Protein AF-A0A3D5SEA2-F1 (afdb_monomer)

pLDDT: mean 79.58, std 18.5, range [43.38, 98.19]

Foldseek 3Di:
DDDPPPPVVVVVVVVVVVVVVCVVVVVVVVVVVVPPPPCPVCCVVPVDDVVDPFWDADLPDQPDQTCPLQDHSVCCVPPQVADSGDQQRCPQPHGCNRQVVVVHRSNDHPPPRPPPD

Structure (mmCIF, N/CA/C/O backbone):
data_AF-A0A3D5SEA2-F1
#
_entry.id   AF-A0A3D5SEA2-F1
#
loop_
_atom_site.group_PDB
_atom_site.id
_atom_site.type_symbol
_atom_site.label_atom_id
_atom_site.label_alt_id
_atom_site.label_comp_id
_atom_site.label_asym_id
_atom_site.label_entity_id
_atom_site.label_seq_id
_atom_site.pdbx_PDB_ins_code
_atom_site.Cartn_x
_atom_site.Cartn_y
_atom_site.Cartn_z
_atom_site.occupancy
_atom_site.B_iso_or_equiv
_atom_site.auth_seq_id
_atom_site.auth_comp_id
_atom_site.auth_asym_id
_atom_site.auth_atom_id
_atom_site.pdbx_PDB_model_num
ATOM 1 N N . MET A 1 1 ? -23.540 -4.146 97.958 1.00 53.31 1 MET A N 1
ATOM 2 C CA . MET A 1 1 ? -22.838 -3.763 96.710 1.00 53.31 1 MET A CA 1
ATOM 3 C C . MET A 1 1 ? -23.858 -3.287 95.682 1.00 53.31 1 MET A C 1
ATOM 5 O O . MET A 1 1 ? -24.752 -4.049 95.344 1.00 53.31 1 MET A O 1
ATOM 9 N N . LYS A 1 2 ? -23.787 -2.025 95.231 1.00 50.16 2 LYS A N 1
ATOM 10 C CA . LYS A 1 2 ? -24.636 -1.495 94.147 1.00 50.16 2 LYS A CA 1
ATOM 11 C C . LYS A 1 2 ? -24.025 -1.918 92.812 1.00 50.16 2 LYS A C 1
ATOM 13 O O . LYS A 1 2 ? -22.940 -1.462 92.471 1.00 50.16 2 LYS A O 1
ATOM 18 N N . THR A 1 3 ? -24.700 -2.784 92.066 1.00 58.69 3 THR A N 1
ATOM 19 C CA . THR A 1 3 ? -24.302 -3.103 90.691 1.00 58.69 3 THR A CA 1
ATOM 20 C C . THR A 1 3 ? -24.464 -1.854 89.820 1.00 58.69 3 THR A C 1
ATOM 22 O O . THR A 1 3 ? -25.540 -1.242 89.858 1.00 58.69 3 THR A O 1
ATOM 25 N N . PRO A 1 4 ? -23.454 -1.448 89.033 1.00 58.88 4 PRO A N 1
ATOM 26 C CA . PRO A 1 4 ? -23.596 -0.305 88.146 1.00 58.88 4 PRO A CA 1
ATOM 27 C C . PRO A 1 4 ? -24.657 -0.630 87.091 1.00 58.88 4 PRO A C 1
ATOM 29 O O . PRO A 1 4 ? -24.544 -1.589 86.326 1.00 58.88 4 PRO A O 1
ATOM 32 N N . LYS A 1 5 ? -25.732 0.163 87.083 1.00 57.06 5 LYS A N 1
ATOM 33 C CA . LYS A 1 5 ? -26.845 0.059 86.137 1.00 57.06 5 LYS A CA 1
ATOM 34 C C . LYS A 1 5 ? -26.316 0.423 84.748 1.00 57.06 5 LYS A C 1
ATOM 36 O O . LYS A 1 5 ? -26.297 1.595 84.382 1.00 57.06 5 LYS A O 1
ATOM 41 N N . LYS A 1 6 ? -25.833 -0.584 84.009 1.00 57.28 6 LYS A N 1
ATOM 42 C CA . LYS A 1 6 ? -25.305 -0.466 82.641 1.00 57.28 6 LYS A CA 1
ATOM 43 C C . LYS A 1 6 ? -26.309 0.321 81.801 1.00 57.28 6 LYS A C 1
ATOM 45 O O . LYS A 1 6 ? -27.450 -0.102 81.607 1.00 57.28 6 LYS A O 1
ATOM 50 N N . SER A 1 7 ? -25.915 1.523 81.395 1.00 60.50 7 SER A N 1
ATOM 51 C CA . SER A 1 7 ? -26.802 2.472 80.739 1.00 60.50 7 SER A CA 1
ATOM 52 C C . SER A 1 7 ? -27.180 1.923 79.364 1.00 60.50 7 SER A C 1
ATOM 54 O O . SER A 1 7 ? -26.359 1.835 78.453 1.00 60.50 7 SER A O 1
ATOM 56 N N . ARG A 1 8 ? -28.459 1.560 79.196 1.00 62.09 8 ARG A N 1
ATOM 57 C CA . ARG A 1 8 ? -29.023 1.097 77.912 1.00 62.09 8 ARG A CA 1
ATOM 58 C C . ARG A 1 8 ? -28.700 2.055 76.753 1.00 62.09 8 ARG A C 1
ATOM 60 O O . ARG A 1 8 ? -28.600 1.618 75.617 1.00 62.09 8 ARG A O 1
ATOM 67 N N . LYS A 1 9 ? -28.440 3.335 77.053 1.00 60.78 9 LYS A N 1
ATOM 68 C CA . LYS A 1 9 ? -28.034 4.381 76.105 1.00 60.78 9 LYS A CA 1
ATOM 69 C C . LYS A 1 9 ? -26.719 4.089 75.368 1.00 60.78 9 LYS A C 1
ATOM 71 O O . LYS A 1 9 ? -26.654 4.369 74.181 1.00 60.78 9 LYS A O 1
ATOM 76 N N . ILE A 1 10 ? -25.711 3.492 76.017 1.00 62.62 10 ILE A N 1
ATOM 77 C CA . ILE A 1 10 ? -24.445 3.125 75.344 1.00 62.62 10 ILE A CA 1
ATOM 78 C C . ILE A 1 10 ? -24.691 1.992 74.341 1.00 62.62 10 ILE A C 1
ATOM 80 O O . ILE A 1 10 ? -24.142 2.001 73.247 1.00 62.62 10 ILE A O 1
ATOM 84 N N . SER A 1 11 ? -25.579 1.055 74.687 1.00 70.31 11 SER A N 1
ATOM 85 C CA . SER A 1 11 ? -25.972 -0.035 73.788 1.00 70.31 11 SER A CA 1
ATOM 86 C C . SER A 1 11 ? -26.778 0.467 72.590 1.00 70.31 11 SER A C 1
ATOM 88 O O . SER A 1 11 ? -26.584 -0.024 71.485 1.00 70.31 11 SER A O 1
ATOM 90 N N . VAL A 1 12 ? -27.661 1.449 72.800 1.00 79.69 12 VAL A N 1
ATOM 91 C CA . VAL A 1 12 ? -28.429 2.082 71.718 1.00 79.69 12 VAL A CA 1
ATOM 92 C C . VAL A 1 12 ? -27.506 2.902 70.815 1.00 79.69 12 VAL A C 1
ATOM 94 O O . VAL A 1 12 ? -27.589 2.773 69.601 1.00 79.69 12 VAL A O 1
ATOM 97 N N . LEU A 1 13 ? -26.574 3.677 71.381 1.00 81.19 13 LEU A N 1
ATOM 98 C CA . LEU A 1 13 ? -25.595 4.444 70.607 1.00 81.19 13 LEU A CA 1
ATOM 99 C C . LEU A 1 13 ? -24.684 3.527 69.775 1.00 81.19 13 LEU A C 1
ATOM 101 O O . LEU A 1 13 ? -24.468 3.790 68.598 1.00 81.19 13 LEU A O 1
ATOM 105 N N . ALA A 1 14 ? -24.212 2.419 70.353 1.00 83.00 14 ALA A N 1
ATOM 106 C CA . ALA A 1 14 ? -23.425 1.421 69.631 1.00 83.00 14 ALA A CA 1
ATOM 107 C C . ALA A 1 14 ? -24.224 0.771 68.487 1.00 83.00 14 ALA A C 1
ATOM 109 O O . ALA A 1 14 ? -23.702 0.630 67.384 1.00 83.00 14 ALA A O 1
ATOM 110 N N . ALA A 1 15 ? -25.499 0.438 68.713 1.00 83.94 15 ALA A N 1
ATOM 111 C CA . ALA A 1 15 ? -26.369 -0.111 67.672 1.00 83.94 15 ALA A CA 1
ATOM 112 C C . ALA A 1 15 ? -26.606 0.885 66.522 1.00 83.94 15 ALA A C 1
ATOM 114 O O . ALA A 1 15 ? -26.571 0.494 65.357 1.00 83.94 15 ALA A O 1
ATOM 115 N N . VAL A 1 16 ? -26.783 2.173 66.834 1.00 88.25 16 VAL A N 1
ATOM 116 C CA . VAL A 1 16 ? -26.933 3.239 65.829 1.00 88.25 16 VAL A CA 1
ATOM 117 C C . VAL A 1 16 ? -25.652 3.411 65.013 1.00 88.25 16 VAL A C 1
ATOM 119 O O . VAL A 1 16 ? -25.721 3.513 63.793 1.00 88.25 16 VAL A O 1
ATOM 122 N N . LEU A 1 17 ? -24.478 3.380 65.649 1.00 90.50 17 LEU A N 1
ATOM 123 C CA . LEU A 1 17 ? -23.197 3.491 64.944 1.00 90.50 17 LEU A CA 1
ATOM 124 C C . LEU A 1 17 ? -22.937 2.304 64.007 1.00 90.50 17 LEU A C 1
ATOM 126 O O . LEU A 1 17 ? -22.459 2.508 62.895 1.00 90.50 17 LEU A O 1
ATOM 130 N N . ILE A 1 18 ? -23.295 1.083 64.417 1.00 89.31 18 ILE A N 1
ATOM 131 C CA . ILE A 1 18 ? -23.176 -0.117 63.572 1.00 89.31 18 ILE A CA 1
ATOM 132 C C . ILE A 1 18 ? -24.121 -0.028 62.367 1.00 89.31 18 ILE A C 1
ATOM 134 O O . ILE A 1 18 ? -23.717 -0.342 61.249 1.00 89.31 18 ILE A O 1
ATOM 138 N N . LEU A 1 19 ? -25.353 0.451 62.569 1.00 89.62 19 LEU A N 1
ATOM 139 C CA . LEU A 1 19 ? -26.307 0.691 61.482 1.00 89.62 19 LEU A CA 1
ATOM 140 C C . LEU A 1 19 ? -25.793 1.739 60.490 1.00 89.62 19 LEU A C 1
ATOM 142 O O . LEU A 1 19 ? -25.821 1.504 59.285 1.00 89.62 19 LEU A O 1
ATOM 146 N N . LEU A 1 20 ? -25.275 2.866 60.985 1.00 92.38 20 LEU A N 1
ATOM 147 C CA . LEU A 1 20 ? -24.709 3.921 60.142 1.00 92.38 20 LEU A CA 1
ATOM 148 C C . LEU A 1 20 ? -23.487 3.427 59.361 1.00 92.38 20 LEU A C 1
ATOM 150 O O . LEU A 1 20 ? -23.393 3.671 58.161 1.00 92.38 20 LEU A O 1
ATOM 154 N N . ALA A 1 21 ? -22.586 2.682 60.007 1.00 92.06 21 ALA A N 1
ATOM 155 C CA . ALA A 1 21 ? -21.434 2.077 59.345 1.00 92.06 21 ALA A CA 1
ATOM 156 C C . ALA A 1 21 ? -21.857 1.069 58.263 1.00 92.06 21 ALA A C 1
ATOM 158 O O . ALA A 1 21 ? -21.278 1.063 57.179 1.00 92.06 21 ALA A O 1
ATOM 159 N N . GLY A 1 22 ? -22.896 0.268 58.520 1.00 91.31 22 GLY A N 1
ATOM 160 C CA . GLY A 1 22 ? -23.463 -0.666 57.545 1.00 91.31 22 GLY A CA 1
ATOM 161 C C . GLY A 1 22 ? -24.078 0.031 56.329 1.00 91.31 22 GLY A C 1
ATOM 162 O O . GLY A 1 22 ? -23.846 -0.400 55.203 1.00 91.31 22 GLY A O 1
ATOM 163 N N . ILE A 1 23 ? -24.797 1.139 56.534 1.00 91.50 23 ILE A N 1
ATOM 164 C CA . ILE A 1 23 ? -25.378 1.946 55.447 1.00 91.50 23 ILE A CA 1
ATOM 165 C C . ILE A 1 23 ? -24.275 2.608 54.611 1.00 91.50 23 ILE A C 1
ATOM 167 O O . ILE A 1 23 ? -24.328 2.562 53.384 1.00 91.50 23 ILE A O 1
ATOM 171 N N . LEU A 1 24 ? -23.256 3.186 55.257 1.00 91.94 24 LEU A N 1
ATOM 172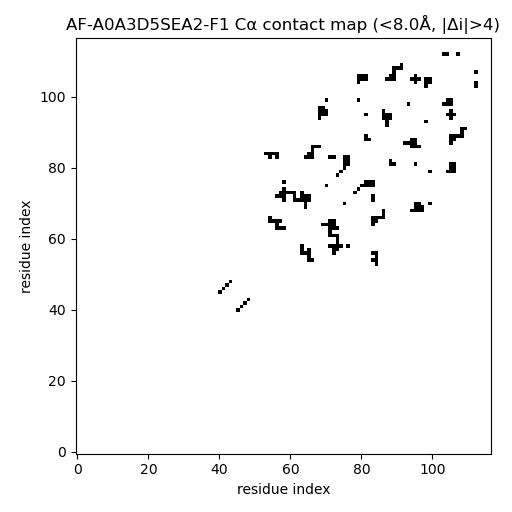 C CA . LEU A 1 24 ? -22.125 3.819 54.571 1.00 91.94 24 LEU A CA 1
ATOM 173 C C . LEU A 1 24 ? -21.305 2.802 53.770 1.00 91.94 24 LEU A C 1
ATOM 175 O O . LEU A 1 24 ? -20.998 3.045 52.604 1.00 91.94 24 LEU A O 1
ATOM 179 N N . LEU A 1 25 ? -20.986 1.650 54.367 1.00 90.06 25 LEU A N 1
ATOM 180 C CA . LEU A 1 25 ? -20.231 0.587 53.706 1.00 90.06 25 LEU A CA 1
ATOM 181 C C . LEU A 1 25 ? -21.044 -0.058 52.576 1.00 90.06 25 LEU A C 1
ATOM 183 O O . LEU A 1 25 ? -20.519 -0.241 51.482 1.00 90.06 25 LEU A O 1
ATOM 187 N N . GLY A 1 26 ? -22.329 -0.343 52.802 1.00 86.06 26 GLY A N 1
ATOM 188 C CA . GLY A 1 26 ? -23.236 -0.870 51.780 1.00 86.06 26 GLY A CA 1
ATOM 189 C C . GLY A 1 26 ? -23.409 0.091 50.603 1.00 86.06 26 GLY A C 1
ATOM 190 O O . GLY A 1 26 ? -23.267 -0.317 49.453 1.00 86.06 26 GLY A O 1
ATOM 191 N N . GLY A 1 27 ? -23.620 1.383 50.875 1.00 84.50 27 GLY A N 1
ATOM 192 C CA . GLY A 1 27 ? -23.690 2.424 49.847 1.00 84.50 27 GLY A CA 1
ATOM 193 C C . GLY A 1 27 ? -22.384 2.564 49.061 1.00 84.50 27 GLY A C 1
ATOM 194 O O . GLY A 1 27 ? -22.406 2.616 47.833 1.00 84.50 27 GLY A O 1
ATOM 195 N N . TYR A 1 28 ? -21.234 2.539 49.742 1.00 85.81 28 TYR A N 1
ATOM 196 C CA . TYR A 1 28 ? -19.916 2.554 49.100 1.00 85.81 28 TYR A CA 1
ATOM 197 C C . TYR A 1 28 ? -19.688 1.331 48.194 1.00 85.81 28 TYR A C 1
ATOM 199 O O . TYR A 1 28 ? -19.172 1.473 47.084 1.00 85.81 28 TYR A O 1
ATOM 207 N N . LEU A 1 29 ? -20.115 0.136 48.620 1.00 83.00 29 LEU A N 1
ATOM 208 C CA . LEU A 1 29 ? -20.024 -1.086 47.815 1.00 83.00 29 LEU A CA 1
ATOM 209 C C . LEU A 1 29 ? -20.930 -1.041 46.577 1.00 83.00 29 LEU A C 1
ATOM 211 O O . LEU A 1 29 ? -20.493 -1.461 45.508 1.00 83.00 29 LEU A O 1
ATOM 215 N N . VAL A 1 30 ? -22.144 -0.490 46.679 1.00 81.25 30 VAL A N 1
ATOM 216 C CA . VAL A 1 30 ? -23.054 -0.293 45.531 1.00 81.25 30 VAL A CA 1
ATOM 217 C C . VAL A 1 30 ? -22.471 0.712 44.532 1.00 81.25 30 VAL A C 1
ATOM 219 O O . VAL A 1 30 ? -22.440 0.442 43.331 1.00 81.25 30 VAL A O 1
ATOM 222 N N . LEU A 1 31 ? -21.918 1.829 45.017 1.00 71.00 31 LEU A N 1
ATOM 223 C CA . LEU A 1 31 ? -21.244 2.822 44.171 1.00 71.00 31 LEU A CA 1
ATOM 224 C C . LEU A 1 31 ? -19.996 2.256 43.476 1.00 71.00 31 LEU A C 1
ATOM 226 O O . LEU A 1 31 ? -19.682 2.657 42.356 1.00 71.00 31 LEU A O 1
ATOM 230 N N . LYS A 1 32 ? -19.284 1.318 44.114 1.00 69.88 32 LYS A N 1
ATOM 231 C CA . LYS A 1 32 ? -18.138 0.623 43.510 1.00 69.88 32 LYS A CA 1
ATOM 232 C C . LYS A 1 32 ? -18.568 -0.480 42.533 1.00 69.88 32 LYS A C 1
ATOM 234 O O . LYS A 1 32 ? -17.895 -0.668 41.526 1.00 69.88 32 LYS A O 1
ATOM 239 N N . SER A 1 33 ? -19.684 -1.165 42.796 1.00 63.31 33 SER A N 1
ATOM 240 C CA . SER A 1 33 ? -20.194 -2.272 41.966 1.00 63.31 33 SER A CA 1
ATOM 241 C C . SER A 1 33 ? -20.741 -1.802 40.616 1.00 63.31 33 SER A C 1
ATOM 243 O O . SER A 1 33 ? -20.649 -2.529 39.634 1.00 63.31 33 SER A O 1
ATOM 245 N N . ASN A 1 34 ? -21.226 -0.559 40.532 1.00 59.84 34 ASN A N 1
ATOM 246 C CA . ASN A 1 34 ? -21.729 0.017 39.280 1.00 59.84 34 ASN A CA 1
ATOM 247 C C . ASN A 1 34 ? -20.641 0.651 38.390 1.00 59.84 34 ASN A C 1
ATOM 249 O O . ASN A 1 34 ? -20.963 1.223 37.352 1.00 59.84 34 ASN A O 1
ATOM 253 N N . ARG A 1 35 ? -19.349 0.528 38.730 1.00 60.44 35 ARG A N 1
ATOM 254 C CA . ARG A 1 35 ? -18.227 0.932 37.853 1.00 60.44 35 ARG A CA 1
ATOM 255 C C . ARG A 1 35 ? -17.780 -0.185 36.899 1.00 60.44 35 ARG A C 1
ATOM 257 O O . ARG A 1 35 ? -16.598 -0.310 36.609 1.00 60.44 35 ARG A O 1
ATOM 264 N N . GLY A 1 36 ? -18.719 -1.014 36.447 1.00 54.91 36 GLY A N 1
ATOM 265 C CA . GLY A 1 36 ? -18.462 -2.152 35.557 1.00 54.91 36 GLY A CA 1
ATOM 266 C C . GLY A 1 36 ? -19.161 -2.079 34.198 1.00 54.91 36 GLY A C 1
ATOM 267 O O . GLY A 1 36 ? -19.160 -3.067 33.480 1.00 54.91 36 GLY A O 1
ATOM 268 N N . ALA A 1 37 ? -19.784 -0.950 33.842 1.00 56.22 37 ALA A N 1
ATOM 269 C CA . ALA A 1 37 ? -20.559 -0.820 32.601 1.00 56.22 37 ALA A CA 1
ATOM 270 C C . ALA A 1 37 ? -20.200 0.435 31.785 1.00 56.22 37 ALA A C 1
ATOM 272 O O . ALA A 1 37 ? -21.045 1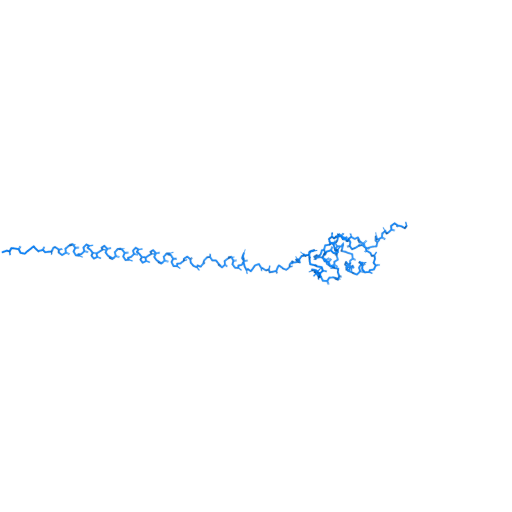.010 31.107 1.00 56.22 37 ALA A O 1
ATOM 273 N N . ALA A 1 38 ? -18.940 0.864 31.849 1.00 54.16 38 ALA A N 1
ATOM 274 C CA . ALA A 1 38 ? -18.387 1.894 30.975 1.00 54.16 38 ALA A CA 1
ATOM 275 C C . ALA A 1 38 ? -17.124 1.357 30.289 1.00 54.16 38 ALA A C 1
ATOM 277 O O . ALA A 1 38 ? -16.027 1.843 30.523 1.00 54.16 38 ALA A O 1
ATOM 278 N N . SER A 1 39 ? -17.284 0.300 29.493 1.00 49.28 39 SER A N 1
ATOM 279 C CA . SER A 1 39 ? -16.282 -0.130 28.507 1.00 49.28 39 SER A CA 1
ATOM 280 C C . SER A 1 39 ? -16.920 -0.884 27.334 1.00 49.28 39 SER A C 1
ATOM 282 O O . SER A 1 39 ? -16.295 -1.746 26.737 1.00 49.28 39 SER A O 1
ATOM 284 N N . GLN A 1 40 ? -18.174 -0.571 26.990 1.00 51.75 40 GLN A N 1
ATOM 285 C CA . GLN A 1 40 ? -18.757 -0.971 25.697 1.00 51.75 40 GLN A CA 1
ATOM 286 C C . GLN A 1 40 ? -18.817 0.197 24.705 1.00 51.75 40 GLN A C 1
ATOM 288 O O . GLN A 1 40 ? -19.531 0.143 23.710 1.00 51.75 40 GLN A O 1
ATOM 293 N N . LEU A 1 41 ? -18.047 1.255 24.973 1.00 48.16 41 LEU A N 1
ATOM 294 C CA . LEU A 1 41 ? -17.598 2.154 23.919 1.00 48.16 41 LEU A CA 1
ATOM 295 C C . LEU A 1 41 ? -16.171 1.821 23.491 1.00 48.16 41 LEU A C 1
ATOM 297 O O . LEU A 1 41 ? -15.907 1.981 22.319 1.00 48.16 41 LEU A O 1
ATOM 301 N N . ASP A 1 42 ? -15.303 1.235 24.322 1.00 52.12 42 ASP A N 1
ATOM 302 C CA . ASP A 1 42 ? -13.999 0.741 23.848 1.00 52.12 42 ASP A CA 1
ATOM 303 C C . ASP A 1 42 ? -14.097 -0.561 23.037 1.00 52.12 42 ASP A C 1
ATOM 305 O O . ASP A 1 42 ? -13.208 -0.845 22.260 1.00 52.12 42 ASP A O 1
ATOM 309 N N . ASP A 1 43 ? -15.181 -1.336 23.091 1.00 51.25 43 ASP A N 1
ATOM 310 C CA . ASP A 1 43 ? -15.366 -2.436 22.124 1.00 51.25 43 ASP A CA 1
ATOM 311 C C . ASP A 1 43 ? -15.946 -1.957 20.782 1.00 51.25 43 ASP A C 1
ATOM 313 O O . ASP A 1 43 ? -15.899 -2.691 19.809 1.00 51.25 43 ASP A O 1
ATOM 317 N N . ILE A 1 44 ? -16.447 -0.721 20.681 1.00 51.22 44 ILE A N 1
ATOM 318 C CA . ILE A 1 44 ? -16.845 -0.093 19.402 1.00 51.22 44 ILE A CA 1
ATOM 319 C C . ILE A 1 44 ? -15.781 0.924 18.934 1.00 51.22 44 ILE A C 1
ATOM 321 O O . ILE A 1 44 ? -15.669 1.205 17.746 1.00 51.22 44 ILE A O 1
ATOM 325 N N . LEU A 1 45 ? -14.950 1.428 19.851 1.00 58.12 45 LEU A N 1
ATOM 326 C CA . LEU A 1 45 ? -13.917 2.446 19.628 1.00 58.12 45 LEU A CA 1
ATOM 327 C C . LEU A 1 45 ? -12.482 1.947 19.905 1.00 58.12 45 LEU A C 1
ATOM 329 O O . LEU A 1 45 ? -11.535 2.710 19.761 1.00 58.12 45 LEU A O 1
ATOM 333 N N . GLY A 1 46 ? -12.307 0.681 20.283 1.00 50.62 46 GLY A N 1
ATOM 334 C CA . GLY A 1 46 ? -11.014 0.101 20.681 1.00 50.62 46 GLY A CA 1
ATOM 335 C C . GLY A 1 46 ? -10.856 -1.413 20.453 1.00 50.62 46 GLY A C 1
ATOM 336 O O . GLY A 1 46 ? -9.734 -1.901 20.542 1.00 50.62 46 GLY A O 1
ATOM 337 N N . ASN A 1 47 ? -11.918 -2.163 20.114 1.00 59.91 47 ASN A N 1
ATOM 338 C CA . ASN A 1 47 ? -11.826 -3.603 19.795 1.00 59.91 47 ASN A CA 1
ATOM 339 C C . ASN A 1 47 ? -12.937 -4.137 18.851 1.00 59.91 47 ASN A C 1
ATOM 341 O O . ASN A 1 47 ? -13.112 -5.335 18.638 1.00 59.91 47 ASN A O 1
ATOM 345 N N . LYS A 1 48 ? -13.653 -3.230 18.195 1.00 53.34 48 LYS A N 1
ATOM 346 C CA . LYS A 1 48 ? -14.367 -3.484 16.942 1.00 53.34 48 LYS A CA 1
ATOM 347 C C . LYS A 1 48 ? -14.381 -2.187 16.164 1.00 53.34 48 LYS A C 1
ATOM 349 O O . LYS A 1 48 ? -15.426 -1.641 15.817 1.00 53.34 48 LYS A O 1
ATOM 354 N N . THR A 1 49 ? -13.179 -1.717 15.847 1.00 43.38 49 THR A N 1
ATOM 355 C CA . THR A 1 49 ? -12.989 -1.093 14.546 1.00 43.38 49 THR A CA 1
ATOM 356 C C . THR A 1 49 ? -13.690 -2.031 13.575 1.00 43.38 49 THR A C 1
ATOM 358 O O . THR A 1 49 ? -13.414 -3.231 13.551 1.00 43.38 49 THR A O 1
ATOM 361 N N . ILE A 1 50 ? -14.672 -1.524 12.842 1.00 49.12 50 ILE A N 1
ATOM 362 C CA . ILE A 1 50 ? -14.931 -1.989 11.484 1.00 49.12 50 ILE A CA 1
ATOM 363 C C . ILE A 1 50 ? -13.527 -2.307 10.951 1.00 49.12 50 ILE A C 1
ATOM 365 O O . ILE A 1 50 ? -12.733 -1.373 10.856 1.00 49.12 50 ILE A O 1
ATOM 369 N N . ALA A 1 51 ? -13.137 -3.586 10.813 1.00 46.19 51 ALA A N 1
ATOM 370 C CA . ALA A 1 51 ? -11.957 -3.909 10.017 1.00 46.19 51 ALA A CA 1
ATOM 371 C C . ALA A 1 51 ? -12.273 -3.189 8.721 1.00 46.19 51 ALA A C 1
ATOM 373 O O . ALA A 1 51 ? -13.374 -3.421 8.200 1.00 46.19 51 ALA A O 1
ATOM 374 N N . PRO A 1 52 ? -11.548 -2.102 8.443 1.00 51.34 52 PRO A N 1
ATOM 375 C CA . PRO A 1 52 ? -12.203 -0.982 7.827 1.00 51.34 52 PRO A CA 1
ATOM 376 C C . PRO A 1 52 ? -12.696 -1.472 6.476 1.00 51.34 52 PRO A C 1
ATOM 378 O O . PRO A 1 52 ? -12.080 -2.334 5.853 1.00 51.34 52 PRO A O 1
ATOM 381 N N . LEU A 1 53 ? -13.827 -0.949 6.020 1.00 53.41 53 LEU A N 1
ATOM 382 C CA . LEU A 1 53 ? -14.222 -1.076 4.616 1.00 53.41 53 LEU A CA 1
ATOM 383 C C . LEU A 1 53 ? -13.215 -0.332 3.707 1.00 53.41 53 LEU A C 1
ATOM 385 O O . LEU A 1 53 ? -13.591 0.223 2.687 1.00 53.41 53 LEU A O 1
ATOM 389 N N . THR A 1 54 ? -11.961 -0.227 4.138 1.00 69.69 54 THR A N 1
ATOM 390 C CA . THR A 1 54 ? -10.864 0.504 3.552 1.00 69.69 54 THR A CA 1
ATOM 391 C C . THR A 1 54 ? -9.770 -0.517 3.334 1.00 69.69 54 THR A C 1
ATOM 393 O O . THR A 1 54 ? -9.482 -1.341 4.209 1.00 69.69 54 THR A O 1
ATOM 396 N N . CYS A 1 55 ? -9.161 -0.444 2.166 1.00 83.00 55 CYS A N 1
ATOM 397 C CA . CYS A 1 55 ? -7.972 -1.203 1.857 1.00 83.00 55 CYS A CA 1
ATOM 398 C C . CYS A 1 55 ? -6.899 -1.033 2.955 1.00 83.00 55 CYS A C 1
ATOM 400 O O . CYS A 1 55 ? -6.795 0.008 3.619 1.00 83.00 55 CYS A O 1
ATOM 402 N N . GLN A 1 56 ? -6.153 -2.112 3.201 1.00 93.19 56 GLN A N 1
ATOM 403 C CA . GLN A 1 56 ? -5.052 -2.161 4.160 1.00 93.19 56 GLN A CA 1
ATOM 404 C C . GLN A 1 56 ? -3.780 -2.629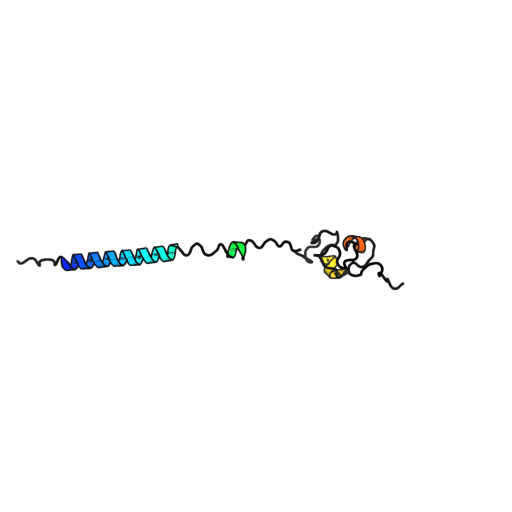 3.445 1.00 93.19 56 GLN A C 1
ATOM 406 O O . GLN A 1 56 ? -3.502 -3.835 3.463 1.00 93.19 56 GLN A O 1
ATOM 411 N N . PRO A 1 57 ? -3.012 -1.698 2.850 1.00 93.06 57 PRO A N 1
ATOM 412 C CA . PRO A 1 57 ? -1.841 -2.051 2.076 1.00 93.06 57 PRO A CA 1
ATOM 413 C C . PRO A 1 57 ? -0.660 -2.423 2.974 1.00 93.06 57 PRO A C 1
ATOM 415 O O . PRO A 1 57 ? -0.446 -1.848 4.048 1.00 93.06 57 PRO A O 1
ATOM 418 N N . ASN A 1 58 ? 0.119 -3.411 2.548 1.00 95.12 58 ASN A N 1
ATOM 419 C CA . ASN A 1 58 ? 1.300 -3.914 3.227 1.00 95.12 58 ASN A CA 1
ATOM 420 C C . ASN A 1 58 ? 2.419 -4.261 2.232 1.00 95.12 58 ASN A C 1
ATOM 422 O O . ASN A 1 58 ? 2.630 -5.418 1.879 1.00 95.12 58 ASN A O 1
ATOM 426 N N . ALA A 1 59 ? 3.245 -3.262 1.915 1.00 93.31 59 ALA A N 1
ATOM 427 C CA . ALA A 1 59 ? 4.429 -3.404 1.062 1.00 93.31 59 ALA A CA 1
ATOM 428 C C . ALA A 1 59 ? 5.518 -4.361 1.599 1.00 93.31 59 ALA A C 1
ATOM 430 O O . ALA A 1 59 ? 6.479 -4.659 0.892 1.00 93.31 59 ALA A O 1
ATOM 431 N N . ASN A 1 60 ? 5.431 -4.796 2.862 1.00 95.69 60 ASN A N 1
ATOM 432 C CA . ASN A 1 60 ? 6.398 -5.729 3.450 1.00 95.69 60 ASN A CA 1
ATOM 433 C C . ASN A 1 60 ? 5.992 -7.198 3.268 1.00 95.69 60 ASN A C 1
ATOM 435 O O . ASN A 1 60 ? 6.790 -8.086 3.570 1.00 95.69 60 ASN A O 1
ATOM 439 N N . ASP A 1 61 ? 4.763 -7.460 2.822 1.00 96.62 61 ASP A N 1
ATOM 440 C CA . ASP A 1 61 ? 4.293 -8.796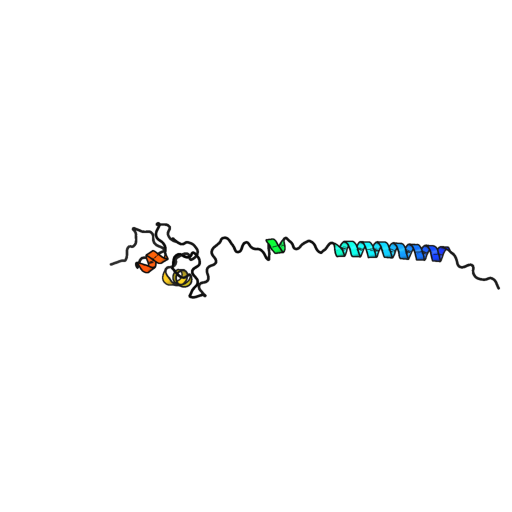 2.486 1.00 96.62 61 ASP A CA 1
ATOM 441 C C . ASP A 1 61 ? 4.373 -8.986 0.959 1.00 96.62 61 ASP A C 1
ATOM 443 O O . ASP A 1 61 ? 3.647 -8.328 0.215 1.00 96.62 61 ASP A O 1
ATOM 447 N N . PRO A 1 62 ? 5.271 -9.858 0.463 1.00 95.75 62 PRO A N 1
ATOM 448 C CA . PRO A 1 62 ? 5.531 -10.007 -0.967 1.00 95.75 62 PRO A CA 1
ATOM 449 C C . PRO A 1 62 ? 4.371 -10.634 -1.747 1.00 95.75 62 PRO A C 1
ATOM 451 O O . PRO A 1 62 ? 4.444 -10.684 -2.975 1.00 95.75 62 PRO A O 1
ATOM 454 N N . GLU A 1 63 ? 3.347 -11.151 -1.069 1.00 97.19 63 GLU A N 1
ATOM 455 C CA . GLU A 1 63 ? 2.144 -11.721 -1.683 1.00 97.19 63 GLU A CA 1
ATOM 456 C C . GLU A 1 63 ? 0.890 -10.889 -1.397 1.00 97.19 63 GLU A C 1
ATOM 458 O O . GLU A 1 63 ? -0.205 -11.290 -1.791 1.00 97.19 63 GLU A O 1
ATOM 463 N N . LYS A 1 64 ? 1.024 -9.751 -0.705 1.00 96.62 64 LYS A N 1
ATOM 464 C CA . LYS A 1 64 ? -0.111 -8.870 -0.461 1.00 96.62 64 LYS A CA 1
ATOM 465 C C . LYS A 1 64 ? -0.468 -8.115 -1.740 1.00 96.62 64 LYS A C 1
ATOM 467 O O . LYS A 1 64 ? 0.391 -7.489 -2.352 1.00 96.62 64 LYS A O 1
ATOM 472 N N . ASP A 1 65 ? -1.742 -8.224 -2.072 1.00 97.19 65 ASP A N 1
ATOM 473 C CA . ASP A 1 65 ? -2.495 -7.465 -3.062 1.00 97.19 65 ASP A CA 1
ATOM 474 C C . ASP A 1 65 ? -3.765 -7.015 -2.310 1.00 97.19 65 ASP A C 1
ATOM 476 O O . ASP A 1 65 ? -4.424 -7.824 -1.626 1.00 97.19 65 ASP A O 1
ATOM 480 N N . SER A 1 66 ? -3.981 -5.709 -2.215 1.00 95.56 66 SER A N 1
ATOM 481 C CA . SER A 1 66 ? -4.911 -5.106 -1.258 1.00 95.56 66 SER A CA 1
ATOM 482 C C . SER A 1 66 ? -6.240 -4.686 -1.842 1.00 95.56 66 SER A C 1
ATOM 484 O O . SER A 1 66 ? -7.241 -4.755 -1.116 1.00 95.56 66 SER A O 1
ATOM 486 N N . ASP A 1 67 ? -6.269 -4.346 -3.115 1.00 95.88 67 ASP A N 1
ATOM 487 C CA . ASP A 1 67 ? -7.468 -4.045 -3.884 1.00 95.88 67 ASP A CA 1
ATOM 488 C C . ASP A 1 67 ? -7.871 -5.196 -4.827 1.00 95.88 67 ASP A C 1
ATOM 490 O O . ASP A 1 67 ? -9.042 -5.291 -5.205 1.00 95.88 67 ASP A O 1
ATOM 494 N N . GLY A 1 68 ? -6.982 -6.166 -5.058 1.00 96.00 68 GLY A N 1
ATOM 495 C CA . GLY A 1 68 ? -7.262 -7.418 -5.753 1.00 96.00 68 GLY A CA 1
ATOM 496 C C . GLY A 1 68 ? -7.212 -7.306 -7.271 1.00 96.00 68 GLY A C 1
ATOM 497 O O . GLY A 1 68 ? -7.902 -8.080 -7.945 1.00 96.00 68 GLY A O 1
ATOM 498 N N . ASP A 1 69 ? -6.466 -6.346 -7.807 1.00 96.81 69 ASP A N 1
ATOM 499 C CA . ASP A 1 69 ? -6.385 -6.068 -9.241 1.00 96.81 69 ASP A CA 1
ATOM 500 C C . ASP A 1 69 ? -5.315 -6.917 -9.972 1.00 96.81 69 ASP A C 1
ATOM 502 O O . ASP A 1 69 ? -5.296 -7.007 -11.204 1.00 96.81 69 ASP A O 1
ATOM 506 N N . GLY A 1 70 ? -4.478 -7.630 -9.207 1.00 96.12 70 GLY A N 1
ATOM 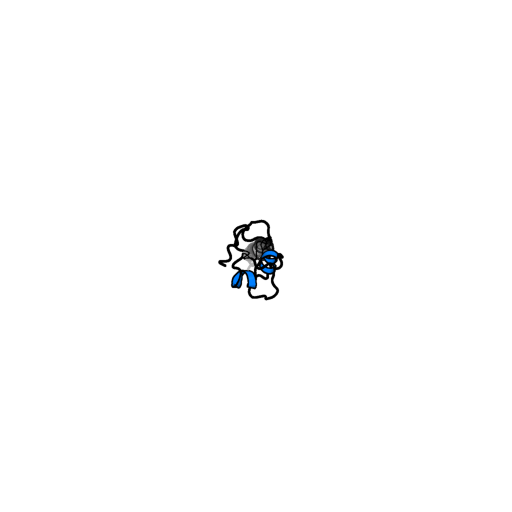507 C CA . GLY A 1 70 ? -3.405 -8.489 -9.702 1.00 96.12 70 GLY A CA 1
ATOM 508 C C . GLY A 1 70 ? -2.001 -7.879 -9.638 1.00 96.12 70 GLY A C 1
ATOM 509 O O . GLY A 1 70 ? -1.041 -8.574 -10.001 1.00 96.12 70 GLY A O 1
ATOM 510 N N . LEU A 1 71 ? -1.852 -6.643 -9.160 1.00 97.56 71 LEU A N 1
ATOM 511 C CA . LEU A 1 71 ? -0.585 -5.996 -8.842 1.00 97.56 71 LEU A CA 1
ATOM 512 C C . LEU A 1 71 ? -0.345 -6.058 -7.326 1.00 97.56 71 LEU A C 1
ATOM 514 O O . LEU A 1 71 ? -1.231 -5.871 -6.507 1.00 97.56 71 LEU A O 1
ATOM 518 N N . LYS A 1 72 ? 0.869 -6.427 -6.907 1.00 98.19 72 LYS A N 1
ATOM 519 C CA . LYS A 1 72 ? 1.171 -6.567 -5.472 1.00 98.19 72 LYS A CA 1
ATOM 520 C C . LYS A 1 72 ? 1.473 -5.200 -4.871 1.00 98.19 72 LYS A C 1
ATOM 522 O O . LYS A 1 72 ? 2.276 -4.473 -5.456 1.00 98.19 72 LYS A O 1
ATOM 527 N N . ASP A 1 73 ? 1.056 -4.946 -3.631 1.00 98.19 73 ASP A N 1
ATOM 528 C CA . ASP A 1 73 ? 1.233 -3.653 -2.949 1.00 98.19 73 ASP A CA 1
ATOM 529 C C . ASP A 1 73 ? 2.680 -3.130 -3.010 1.00 98.19 73 ASP A C 1
ATOM 531 O O . ASP A 1 73 ? 2.955 -1.936 -3.124 1.00 98.19 73 ASP A O 1
ATOM 535 N N . TRP A 1 74 ? 3.664 -4.029 -2.897 1.00 97.81 74 TRP A N 1
ATOM 536 C CA . TRP A 1 74 ? 5.071 -3.637 -2.954 1.00 97.81 74 TRP A CA 1
ATOM 537 C C . TRP A 1 74 ? 5.515 -3.199 -4.358 1.00 97.81 74 TRP A C 1
ATOM 539 O O . TRP A 1 74 ? 6.417 -2.364 -4.454 1.00 97.81 74 TRP A O 1
ATOM 549 N N . GLN A 1 75 ? 4.926 -3.754 -5.423 1.00 98.00 75 GLN A N 1
ATOM 550 C CA . GLN A 1 75 ? 5.173 -3.358 -6.815 1.00 98.00 75 GLN A CA 1
ATOM 551 C C . GLN A 1 75 ? 4.596 -1.974 -7.071 1.00 98.00 75 GLN A C 1
ATOM 553 O O . GLN A 1 75 ? 5.283 -1.128 -7.642 1.00 98.00 75 GLN A O 1
ATOM 558 N N . GLU A 1 76 ? 3.392 -1.731 -6.578 1.00 97.75 76 GLU A N 1
ATOM 559 C CA . GLU A 1 76 ? 2.708 -0.447 -6.669 1.00 97.75 76 GLU A CA 1
ATOM 560 C C . GLU A 1 76 ? 3.513 0.655 -5.987 1.00 97.75 76 GLU A C 1
ATOM 562 O O . GLU A 1 76 ? 3.895 1.629 -6.627 1.00 97.75 76 GLU A O 1
ATOM 567 N N . TYR A 1 77 ? 3.953 0.452 -4.741 1.00 96.56 77 TYR A N 1
ATOM 568 C CA . TYR A 1 77 ? 4.755 1.461 -4.040 1.00 96.56 77 TYR A CA 1
ATOM 569 C C . TYR A 1 77 ? 6.144 1.713 -4.636 1.00 96.56 77 TYR A C 1
ATOM 571 O O . TYR A 1 77 ? 6.650 2.835 -4.553 1.00 96.56 77 TYR A O 1
ATOM 579 N N . GLN A 1 78 ? 6.824 0.669 -5.119 1.00 95.75 78 GLN A N 1
ATOM 580 C CA . GLN A 1 78 ? 8.258 0.750 -5.436 1.00 95.75 78 GLN A CA 1
ATOM 581 C C . GLN A 1 78 ? 8.564 0.834 -6.930 1.00 95.75 78 GLN A C 1
ATOM 583 O O . GLN A 1 78 ? 9.656 1.277 -7.287 1.00 95.75 78 GLN A O 1
ATOM 588 N N . THR A 1 79 ? 7.654 0.371 -7.786 1.00 95.50 79 THR A N 1
ATOM 589 C CA . THR A 1 79 ? 7.894 0.229 -9.230 1.00 95.50 79 THR A CA 1
ATOM 590 C C . THR A 1 79 ? 7.013 1.171 -10.034 1.00 95.50 79 THR A C 1
ATOM 592 O O . THR A 1 79 ? 7.544 1.935 -10.837 1.00 95.50 79 THR A O 1
ATOM 595 N N . TYR A 1 80 ? 5.701 1.121 -9.807 1.00 95.00 80 TYR A N 1
ATOM 596 C CA . TYR A 1 80 ? 4.710 1.813 -10.636 1.00 95.00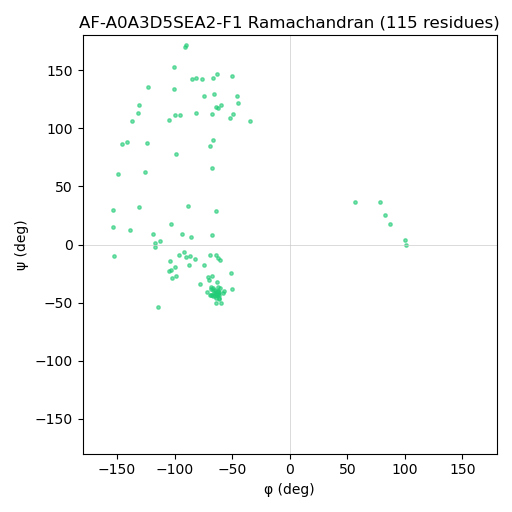 80 TYR A CA 1
ATOM 597 C C . TYR A 1 80 ? 4.224 3.133 -10.030 1.00 95.00 80 TYR A C 1
ATOM 599 O O . TYR A 1 80 ? 3.773 4.011 -10.750 1.00 95.00 80 TYR A O 1
ATOM 607 N N . PHE A 1 81 ? 4.414 3.321 -8.722 1.00 96.06 81 PHE A N 1
ATOM 608 C CA . PHE A 1 81 ? 3.907 4.471 -7.972 1.00 96.06 81 PHE A CA 1
ATOM 609 C C . PHE A 1 81 ? 2.381 4.633 -8.088 1.00 96.06 81 PHE A C 1
ATOM 611 O O . PHE A 1 81 ? 1.889 5.763 -8.113 1.00 96.06 81 PHE A O 1
ATOM 618 N N . SER A 1 82 ? 1.670 3.503 -8.128 1.00 95.88 82 SER A N 1
ATOM 619 C CA . SER A 1 82 ? 0.211 3.410 -8.097 1.00 95.88 82 SER A CA 1
ATOM 620 C C . SER A 1 82 ? -0.338 3.301 -6.664 1.00 95.88 82 SER A C 1
ATOM 622 O O . SER A 1 82 ? 0.442 3.245 -5.700 1.00 95.88 82 SER A O 1
ATOM 624 N N . ASP A 1 83 ? -1.659 3.380 -6.499 1.00 96.44 83 ASP A N 1
ATOM 625 C CA . ASP A 1 83 ? -2.348 3.294 -5.211 1.00 96.44 83 ASP A CA 1
ATOM 626 C C . ASP A 1 83 ? -2.834 1.856 -4.941 1.00 96.44 83 ASP A C 1
ATOM 628 O O . ASP A 1 83 ? -3.839 1.459 -5.514 1.00 96.44 83 ASP A O 1
ATOM 632 N N . PRO A 1 84 ? -2.253 1.131 -3.960 1.00 96.75 84 PRO A N 1
ATOM 633 C CA . PRO A 1 84 ? -2.609 -0.263 -3.639 1.00 96.75 84 PRO A CA 1
ATOM 634 C C . PRO A 1 84 ? -4.008 -0.463 -3.050 1.00 96.75 84 PRO A C 1
ATOM 636 O O . PRO A 1 84 ? -4.334 -1.510 -2.481 1.00 96.75 84 PRO A O 1
ATOM 639 N N . CYS A 1 85 ? -4.802 0.598 -3.046 1.00 96.19 85 CYS A N 1
ATOM 640 C CA . CYS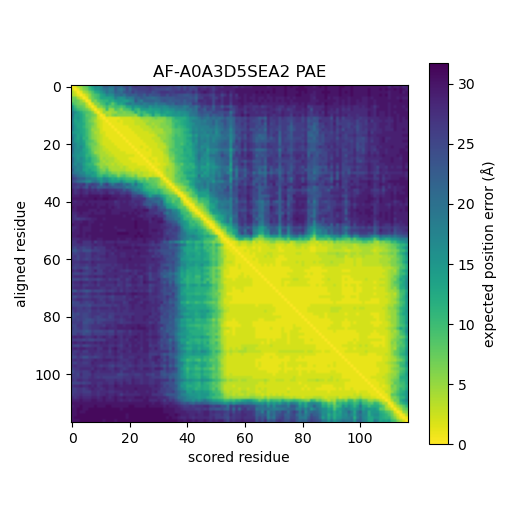 A 1 85 ? -6.165 0.633 -2.573 1.00 96.19 85 CYS A CA 1
ATOM 641 C C . CYS A 1 85 ? -7.183 0.963 -3.661 1.00 96.19 85 CYS A C 1
ATOM 643 O O . CYS A 1 85 ? -8.376 0.982 -3.338 1.00 96.19 85 CYS A O 1
ATOM 645 N N . GLU A 1 86 ? -6.746 1.221 -4.889 1.00 96.06 86 GLU A N 1
ATOM 646 C CA . GLU A 1 86 ? -7.582 1.584 -6.025 1.00 96.06 86 GLU A CA 1
ATOM 647 C C . GLU A 1 86 ? -7.192 0.718 -7.220 1.00 96.06 86 GLU A C 1
ATOM 649 O O . GLU A 1 86 ? -6.142 0.909 -7.809 1.00 96.06 86 GLU A O 1
ATOM 654 N N . THR A 1 87 ? -8.100 -0.159 -7.652 1.00 96.19 87 THR A N 1
ATOM 655 C CA . THR A 1 87 ? -7.819 -1.115 -8.735 1.00 96.19 87 THR A CA 1
ATOM 656 C C . THR A 1 87 ? -7.537 -0.472 -10.103 1.00 96.19 87 THR A C 1
ATOM 658 O O . THR A 1 87 ? -7.288 -1.196 -11.054 1.00 96.19 87 THR A O 1
ATOM 661 N N . ASP A 1 88 ? -7.746 0.838 -10.230 1.00 96.06 88 ASP A N 1
ATOM 662 C CA . ASP A 1 88 ? -7.530 1.693 -11.407 1.00 96.06 88 ASP A CA 1
ATOM 663 C C . ASP A 1 88 ? -7.081 3.053 -10.852 1.00 96.06 88 ASP A C 1
ATOM 665 O O . ASP A 1 88 ? -7.902 3.926 -10.530 1.00 96.06 88 ASP A O 1
ATOM 669 N N . THR A 1 89 ? -5.778 3.186 -10.621 1.00 96.31 89 THR A N 1
ATOM 670 C CA . THR A 1 89 ? -5.188 4.313 -9.892 1.00 96.31 89 THR A CA 1
ATOM 671 C C . THR A 1 89 ? -5.422 5.629 -10.608 1.00 96.31 89 THR A C 1
ATOM 673 O O . THR A 1 89 ? -5.707 6.664 -9.987 1.00 96.31 89 THR A O 1
ATOM 676 N N . ASP A 1 90 ? -5.242 5.634 -11.924 1.00 93.88 90 ASP A N 1
ATOM 677 C CA . ASP A 1 90 ? -5.333 6.859 -12.695 1.00 93.88 90 ASP A CA 1
ATOM 678 C C . ASP A 1 90 ? -6.769 7.169 -13.140 1.00 93.88 90 ASP A C 1
ATOM 680 O O . ASP A 1 90 ? -7.083 8.334 -13.426 1.00 93.88 90 ASP A O 1
ATOM 684 N N . GLY A 1 91 ? -7.672 6.188 -13.109 1.00 93.81 91 GLY A N 1
ATOM 685 C CA . GLY A 1 91 ? -9.097 6.310 -13.378 1.00 93.81 91 GLY A CA 1
ATOM 686 C C . GLY A 1 91 ? -9.433 6.378 -14.866 1.00 93.81 91 GLY A C 1
ATOM 687 O O . GLY A 1 91 ? -10.264 7.220 -15.253 1.00 93.81 91 GLY A O 1
ATOM 688 N N . ASP A 1 92 ? -8.727 5.655 -15.728 1.00 92.50 92 ASP A N 1
ATOM 689 C CA . ASP A 1 92 ? -8.976 5.596 -17.174 1.00 92.50 92 ASP A CA 1
ATOM 690 C C . ASP A 1 92 ? -9.832 4.395 -17.617 1.00 92.50 92 ASP A C 1
ATOM 692 O O . ASP A 1 92 ? -10.345 4.384 -18.747 1.00 92.50 92 ASP A O 1
ATOM 696 N N . GLY A 1 93 ? -10.089 3.462 -16.699 1.00 92.12 93 GLY A N 1
ATOM 697 C CA . GLY A 1 93 ? -10.902 2.272 -16.892 1.00 92.12 93 GLY A CA 1
ATOM 698 C C . GLY A 1 93 ? -10.128 0.977 -17.144 1.00 92.12 93 GLY A C 1
ATOM 699 O O . GLY A 1 93 ? -10.797 -0.032 -17.400 1.00 92.12 93 GLY A O 1
ATOM 700 N N . TYR A 1 94 ? 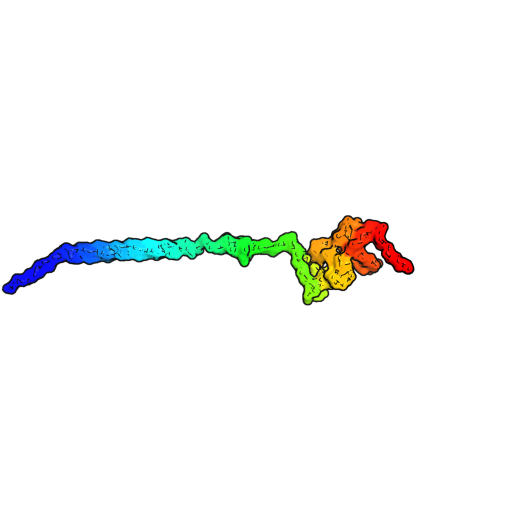-8.795 0.979 -17.096 1.00 92.62 94 TYR A N 1
ATOM 701 C CA . TYR A 1 94 ? -7.965 -0.230 -17.056 1.00 92.62 94 TYR A CA 1
ATOM 702 C C . TYR A 1 94 ? -7.503 -0.520 -15.625 1.00 92.62 94 TYR A C 1
ATOM 704 O O . TYR A 1 94 ? -7.469 0.369 -14.789 1.00 92.62 94 TYR A O 1
ATOM 712 N N . LEU A 1 95 ? -7.248 -1.796 -15.319 1.00 95.88 95 LEU A N 1
ATOM 713 C CA . LEU A 1 95 ? -6.744 -2.171 -13.997 1.00 95.88 95 LEU A CA 1
ATOM 714 C C . LEU A 1 95 ? -5.222 -2.030 -13.949 1.00 95.88 95 LEU A C 1
ATOM 716 O O . LEU A 1 95 ? -4.566 -2.462 -14.906 1.00 95.88 95 LEU A O 1
ATOM 720 N N . ASP A 1 96 ? -4.656 -1.586 -12.827 1.00 96.94 96 ASP A N 1
ATOM 721 C CA . ASP A 1 96 ? -3.207 -1.367 -12.700 1.00 96.94 96 ASP A CA 1
ATOM 722 C C . ASP A 1 96 ? -2.415 -2.654 -13.006 1.00 96.94 96 ASP A C 1
ATOM 724 O O . ASP A 1 96 ? -1.404 -2.656 -13.720 1.00 96.94 96 ASP A O 1
ATOM 728 N N . GLY A 1 97 ? -2.912 -3.800 -12.538 1.00 96.56 97 GLY A N 1
ATOM 729 C CA . GLY A 1 97 ? -2.372 -5.126 -12.833 1.00 96.56 97 GLY A CA 1
ATOM 730 C C . GLY A 1 97 ? -2.420 -5.508 -14.317 1.00 96.56 97 GLY A C 1
ATOM 731 O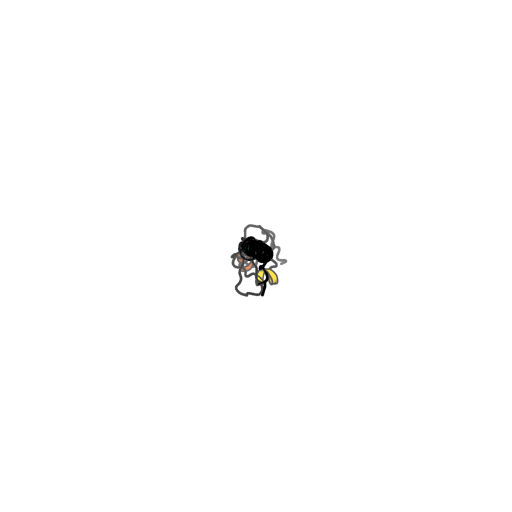 O . GLY A 1 97 ? -1.484 -6.142 -14.823 1.00 96.56 97 GLY A O 1
ATOM 732 N N . GLU A 1 98 ? -3.470 -5.119 -15.050 1.00 95.69 98 GLU A N 1
ATOM 733 C CA . GLU A 1 98 ? -3.591 -5.366 -16.496 1.00 95.69 98 GLU A CA 1
ATOM 734 C C . GLU A 1 98 ? -2.630 -4.486 -17.302 1.00 95.69 98 GLU A C 1
ATOM 736 O O . GLU A 1 98 ? -1.987 -4.959 -18.253 1.00 95.69 98 GLU A O 1
ATOM 741 N N . GLU A 1 99 ? -2.493 -3.226 -16.901 1.00 94.75 99 GLU A N 1
ATOM 742 C CA . GLU A 1 99 ? -1.570 -2.262 -17.490 1.00 94.75 99 GLU A CA 1
ATOM 743 C C . GLU A 1 99 ? -0.120 -2.691 -17.278 1.00 94.75 99 GLU A C 1
ATOM 745 O O . GLU A 1 99 ? 0.634 -2.839 -18.248 1.00 94.75 99 GLU A O 1
ATOM 750 N N . ALA A 1 100 ? 0.249 -3.026 -16.039 1.00 94.81 100 ALA A N 1
ATOM 751 C CA . ALA A 1 100 ? 1.573 -3.528 -15.687 1.00 94.81 100 ALA A CA 1
ATOM 752 C C . ALA A 1 100 ? 1.935 -4.808 -16.461 1.00 94.81 100 ALA A C 1
ATOM 754 O O . ALA A 1 100 ? 3.061 -4.940 -16.957 1.00 94.81 100 ALA A O 1
ATOM 755 N N . ALA A 1 101 ? 0.987 -5.741 -16.620 1.00 94.38 101 ALA A N 1
ATOM 756 C CA . ALA A 1 101 ? 1.181 -6.967 -17.400 1.00 94.38 101 ALA A CA 1
ATOM 757 C C . ALA A 1 101 ? 1.340 -6.706 -18.910 1.00 94.38 101 ALA A C 1
ATOM 759 O O . ALA A 1 101 ? 2.001 -7.481 -19.609 1.00 94.38 101 ALA A O 1
ATOM 760 N N . SER A 1 102 ? 0.757 -5.615 -19.405 1.00 91.88 102 SER A N 1
ATOM 761 C CA . SER A 1 102 ? 0.812 -5.188 -20.808 1.00 91.88 102 SER A CA 1
ATOM 762 C C . SER A 1 102 ? 1.979 -4.236 -21.109 1.00 91.88 102 SER A C 1
ATOM 764 O O . SER A 1 102 ? 2.258 -3.962 -22.278 1.00 91.88 102 SER A O 1
ATOM 766 N N . GLY A 1 103 ? 2.709 -3.796 -20.079 1.00 91.06 103 GLY A N 1
ATOM 767 C CA . GLY A 1 103 ? 3.864 -2.901 -20.191 1.00 91.06 103 GLY A CA 1
ATOM 768 C C . GLY A 1 103 ? 3.521 -1.409 -20.179 1.00 91.06 103 GLY A C 1
ATOM 769 O O . GLY A 1 103 ? 4.359 -0.607 -20.595 1.00 91.06 103 GLY A O 1
ATOM 770 N N . TYR A 1 104 ? 2.319 -1.057 -19.725 1.00 90.69 104 TYR A N 1
ATOM 771 C CA . TYR A 1 104 ? 1.863 0.314 -19.498 1.00 90.69 104 TYR A CA 1
ATOM 772 C C . TYR A 1 104 ? 2.158 0.766 -18.058 1.00 90.69 104 TYR A C 1
ATOM 774 O O . TYR A 1 104 ? 2.644 -0.022 -17.239 1.00 90.69 104 TYR A O 1
ATOM 782 N N . ASP A 1 105 ? 1.971 2.060 -17.795 1.00 92.69 105 ASP A N 1
ATOM 783 C CA . ASP A 1 105 ? 2.245 2.697 -16.504 1.00 92.69 105 ASP A CA 1
ATOM 784 C C . ASP A 1 105 ? 0.918 2.973 -15.777 1.00 92.69 105 ASP A C 1
ATOM 786 O O . ASP A 1 105 ? 0.244 3.921 -16.164 1.00 92.69 105 ASP A O 1
ATOM 790 N N . PRO A 1 106 ? 0.578 2.221 -14.713 1.00 94.69 106 PRO A N 1
ATOM 791 C CA . PRO A 1 106 ? -0.709 2.331 -14.016 1.00 94.69 106 PRO A CA 1
ATOM 792 C C . PRO A 1 106 ? -1.039 3.690 -13.387 1.00 94.69 106 PRO A C 1
ATOM 794 O O . PRO A 1 106 ? -2.145 3.950 -12.928 1.00 94.69 106 PRO A O 1
ATOM 797 N N . ALA A 1 107 ? -0.051 4.580 -13.283 1.00 93.50 107 ALA A N 1
ATOM 798 C CA . ALA A 1 107 ? -0.262 5.929 -12.774 1.00 93.50 107 ALA A CA 1
ATOM 799 C C . ALA A 1 107 ? -0.541 6.953 -13.899 1.00 93.50 107 ALA A C 1
ATOM 801 O O . ALA A 1 107 ? -0.508 8.169 -13.641 1.00 93.50 107 ALA A O 1
ATOM 802 N N . LYS A 1 108 ? -0.748 6.516 -15.152 1.00 91.50 108 LYS A N 1
ATOM 803 C CA . LYS A 1 108 ? -0.857 7.381 -16.339 1.00 91.50 108 LYS A CA 1
ATOM 804 C C . LYS A 1 108 ? -1.990 6.990 -17.292 1.00 91.50 108 LYS A C 1
ATOM 806 O O . LYS A 1 108 ? -1.818 6.167 -18.177 1.00 91.50 108 LYS A O 1
ATOM 811 N N . LYS A 1 109 ? -3.043 7.816 -17.269 1.00 88.56 109 LYS A N 1
ATOM 812 C CA . LYS A 1 109 ? -4.229 7.639 -18.118 1.00 88.56 109 LYS A CA 1
ATOM 813 C C . LYS A 1 109 ? -3.915 7.324 -19.584 1.00 88.56 109 LYS A C 1
ATOM 815 O O . LYS A 1 109 ? -3.327 8.153 -20.299 1.00 88.56 109 LYS A O 1
ATOM 820 N N . ALA A 1 110 ? -4.512 6.264 -20.105 1.00 76.88 110 ALA A N 1
ATOM 821 C CA . ALA A 1 110 ? -4.729 6.067 -21.526 1.00 76.88 110 ALA A CA 1
ATOM 822 C C . ALA A 1 110 ? -5.731 7.108 -22.083 1.00 76.88 110 ALA A C 1
ATOM 824 O O . ALA A 1 110 ? -6.710 7.486 -21.427 1.00 76.88 110 ALA A O 1
ATOM 825 N N . PRO A 1 111 ? -5.544 7.611 -23.326 1.00 65.25 111 PRO A N 1
ATOM 826 C CA . PRO A 1 111 ? -4.522 7.275 -24.314 1.00 65.25 111 PRO A CA 1
ATOM 827 C C . PRO A 1 111 ? -3.381 8.312 -24.277 1.00 65.25 111 PRO A C 1
ATOM 829 O O . PRO A 1 111 ? -3.333 9.228 -25.104 1.00 65.25 111 PRO A O 1
ATOM 832 N N . GLY A 1 112 ? -2.499 8.200 -23.282 1.00 62.31 112 GLY A N 1
ATOM 833 C CA . GLY A 1 112 ? -1.408 9.138 -23.000 1.00 62.31 112 GLY A CA 1
ATOM 834 C C . GLY A 1 112 ? -0.084 8.475 -22.613 1.00 62.31 112 GLY A C 1
ATOM 835 O O . GLY A 1 112 ? 0.826 9.187 -22.188 1.00 62.31 112 GLY A O 1
ATOM 836 N N . ASP A 1 113 ? 0.046 7.157 -22.804 1.00 58.88 113 ASP A N 1
ATOM 837 C CA . ASP A 1 113 ? 1.288 6.392 -22.639 1.00 58.88 113 ASP A CA 1
ATOM 838 C C . ASP A 1 113 ? 2.327 6.770 -23.702 1.00 58.88 113 ASP A C 1
ATOM 840 O O . ASP A 1 113 ? 2.692 5.994 -24.590 1.00 58.88 113 ASP A O 1
ATOM 844 N N . GLU A 1 114 ? 2.806 8.009 -23.661 1.00 51.97 114 GLU A N 1
ATOM 845 C CA . GLU A 1 114 ? 4.003 8.413 -24.378 1.00 51.97 114 GLU A CA 1
ATOM 846 C C . GLU A 1 114 ? 5.203 7.738 -23.706 1.00 51.97 114 GLU A C 1
ATOM 848 O O . GLU A 1 114 ? 5.893 8.314 -22.864 1.00 51.97 114 GLU A O 1
ATOM 853 N N . LEU A 1 115 ? 5.484 6.497 -24.104 1.00 45.19 115 LEU A N 1
ATOM 854 C CA . LEU A 1 115 ? 6.852 6.002 -24.059 1.00 45.19 115 LEU A CA 1
ATOM 855 C C . LEU A 1 115 ? 7.669 6.895 -25.009 1.00 45.19 115 LEU A C 1
ATOM 857 O O . LEU A 1 115 ? 7.368 6.924 -26.208 1.00 45.19 115 LEU A O 1
ATOM 861 N N . PRO A 1 116 ? 8.683 7.648 -24.537 1.00 47.38 116 PRO A N 1
ATOM 862 C CA . PRO A 1 116 ? 9.627 8.261 -25.455 1.00 47.38 116 PRO A CA 1
ATOM 863 C C . PRO A 1 116 ? 10.300 7.131 -26.245 1.00 47.38 116 PRO A C 1
ATOM 865 O O . PRO A 1 116 ? 10.874 6.216 -25.652 1.00 47.38 116 PRO A O 1
ATOM 868 N N . GLY A 1 117 ? 10.141 7.177 -27.571 1.00 45.28 117 GLY A N 1
ATOM 869 C CA . GLY A 1 117 ? 10.747 6.227 -28.507 1.00 45.28 117 GLY A CA 1
ATOM 870 C C . GLY A 1 117 ? 12.270 6.232 -28.508 1.00 45.28 117 GLY A C 1
ATOM 871 O O . GLY A 1 117 ? 12.880 7.214 -28.023 1.00 45.28 117 GLY A O 1
#

Nearest PDB structures (foldseek):
  7c7r-assembly2_A  TM=9.394E-01  e=5.075E-02  Staphylococcus aureus
  7c7u-assembly1_A  TM=9.188E-01  e=1.126E-01  Staphylococcus aureus
  7c7u-assembly2_B  TM=9.153E-01  e=4.853E-01  Staphylococcus aureus

Sequence (117 aa):
MKTPKKSRKISVLAAVLILLAGILLGGYLVLKSNRGAASQLDDILGNKTIAPLTCQPNANDPEKDSDGDGLKDWQEYQTYFSDPCETDTDGDGYLDGEEAASGYDPAKKAPGDELPG

Solvent-accessible surface area (backbone atoms only — not comparable to full-atom values): 6990 Å² total; per-residue (Å²): 135,85,77,82,79,78,59,66,64,61,57,50,52,52,52,51,51,53,51,50,52,48,52,53,52,51,50,51,50,53,65,58,63,67,74,75,79,86,60,77,58,44,46,56,72,68,72,39,61,68,79,55,101,53,63,72,69,42,60,86,40,92,82,36,47,43,54,71,46,77,48,37,20,37,47,22,66,75,72,55,64,34,48,42,62,39,45,36,49,52,68,65,81,59,35,32,24,57,29,50,74,74,73,47,58,32,58,48,45,72,100,58,77,74,70,85,126

Radius of gyration: 36.7 Å; Cα contacts (8 Å, |Δi|>4): 118; chains: 1; bounding box: 40×21×125 Å

Secondary structure (DSSP, 8-state):
-------HHHHHHHHHHHHHHHHHHHHHHHHHHTTTSS-SSHHHHTS-----SS----TTSTT--SS-SSS-HHHIIIII---TT-SSSS-SSS-HHHHHHHT--TTS-SS------

Mean predicted aligned error: 16.64 Å